Protein AF-A0A954U6T4-F1 (afdb_monomer_lite)

Sequence (95 aa):
MNGPMTPMIDVVFLLLVFFVWTASFQIIEQVLPSSLTVRRGGDPTNVDEPPPPEEDFDDVVVRIRREGNRTVWQINDAPVDSLQSVRDRLQLIAE

Foldseek 3Di:
DDDDPPVVVVVVVVVVVVCVVVVVPDPPPPPPPPPPPPPPDDDPPDPPDDPPPDPPDDDWDWDWDDDPPDIWIDTPNHTDDDPVSVVVVVVVSVD

Secondary structure (DSSP, 8-state):
------HHHHHHHHHHHHHHHHTT-------------------S--SSSPPPPPP-PPP--EEEEEETTEEEEEETTEEES-HHHHHHHHHHH--

pLDDT: mean 72.76, std 15.52, range [39.41, 91.44]

Radius of gyration: 28.05 Å; chains: 1; bounding box: 54×43×75 Å

Structure (mmCIF, N/CA/C/O backbone):
data_AF-A0A954U6T4-F1
#
_entry.id   AF-A0A954U6T4-F1
#
loop_
_atom_site.group_PDB
_atom_site.id
_atom_site.type_symbol
_atom_site.label_atom_id
_atom_site.label_alt_id
_atom_site.label_comp_id
_atom_site.label_asym_id
_atom_site.label_entity_id
_atom_site.label_seq_id
_atom_site.pdbx_PDB_ins_code
_atom_site.Cartn_x
_atom_site.Cartn_y
_atom_site.Cartn_z
_atom_site.occupancy
_atom_site.B_iso_or_equiv
_atom_site.auth_seq_id
_atom_site.auth_comp_id
_atom_site.auth_asym_id
_atom_site.auth_atom_id
_atom_site.pdbx_PDB_model_num
ATOM 1 N N . MET A 1 1 ? 36.602 -13.434 -58.032 1.00 42.19 1 MET A N 1
ATOM 2 C CA . MET A 1 1 ? 36.153 -12.139 -57.483 1.00 42.19 1 MET A CA 1
ATOM 3 C C . MET A 1 1 ? 35.511 -12.399 -56.128 1.00 42.19 1 MET A C 1
ATOM 5 O O . MET A 1 1 ? 34.453 -12.998 -56.072 1.00 42.19 1 MET A O 1
ATOM 9 N N . ASN A 1 2 ? 36.256 -12.057 -55.077 1.00 50.69 2 ASN A N 1
ATOM 10 C CA . ASN A 1 2 ? 35.841 -11.578 -53.753 1.00 50.69 2 ASN A CA 1
ATOM 11 C C . ASN A 1 2 ? 34.642 -12.246 -53.052 1.00 50.69 2 ASN A C 1
ATOM 13 O O . ASN A 1 2 ? 33.505 -11.841 -53.248 1.00 50.69 2 ASN A O 1
ATOM 17 N N . GLY A 1 3 ? 34.989 -13.193 -52.166 1.00 53.62 3 GLY A N 1
ATOM 18 C CA . GLY A 1 3 ? 34.491 -13.364 -50.793 1.00 53.62 3 GLY A CA 1
ATOM 19 C C . GLY A 1 3 ? 32.980 -13.478 -50.587 1.00 53.62 3 GLY A C 1
ATOM 20 O O . GLY A 1 3 ? 32.295 -12.468 -50.728 1.00 53.62 3 GLY A O 1
ATOM 21 N N . PRO A 1 4 ? 32.443 -14.636 -50.146 1.00 54.59 4 PRO A N 1
ATOM 22 C CA . PRO A 1 4 ? 31.076 -14.672 -49.649 1.00 54.59 4 PRO A CA 1
ATOM 23 C C . PRO A 1 4 ? 31.004 -13.762 -48.415 1.00 54.59 4 PRO A C 1
ATOM 25 O O . PRO A 1 4 ? 31.404 -14.140 -47.321 1.00 54.59 4 PRO A O 1
ATOM 28 N N . MET A 1 5 ? 30.514 -12.535 -48.600 1.00 57.84 5 MET A N 1
ATOM 29 C CA . MET A 1 5 ? 30.068 -11.636 -47.531 1.00 57.84 5 MET A CA 1
ATOM 30 C C . MET A 1 5 ? 28.635 -11.989 -47.102 1.00 57.84 5 MET A C 1
ATOM 32 O O . MET A 1 5 ? 27.815 -11.126 -46.820 1.00 57.84 5 MET A O 1
ATOM 36 N N . THR A 1 6 ? 28.310 -13.277 -47.084 1.00 54.84 6 THR A N 1
ATOM 37 C CA . THR A 1 6 ? 27.037 -13.835 -46.620 1.00 54.84 6 THR A CA 1
ATOM 38 C C . THR A 1 6 ? 27.098 -14.547 -45.261 1.00 54.84 6 THR A C 1
ATOM 40 O O . THR A 1 6 ? 26.030 -14.714 -44.691 1.00 54.84 6 THR A O 1
ATOM 43 N N . PRO A 1 7 ? 28.254 -14.919 -44.658 1.00 56.91 7 PRO A N 1
ATOM 44 C CA . PRO A 1 7 ? 28.252 -15.464 -43.299 1.00 56.91 7 PRO A CA 1
ATOM 45 C C . PRO A 1 7 ? 28.013 -14.384 -42.235 1.00 56.91 7 PRO A C 1
ATOM 47 O O . PRO A 1 7 ? 27.332 -14.635 -41.250 1.00 56.91 7 PRO A O 1
ATOM 50 N N . MET A 1 8 ? 28.554 -13.170 -42.419 1.00 61.62 8 MET A N 1
ATOM 51 C CA . MET A 1 8 ? 28.419 -12.108 -41.409 1.00 61.62 8 MET A CA 1
ATOM 52 C C . MET A 1 8 ? 27.043 -11.433 -41.410 1.00 61.62 8 MET A C 1
ATOM 54 O O . MET A 1 8 ? 26.556 -11.094 -40.338 1.00 61.62 8 MET A O 1
ATOM 58 N N . ILE A 1 9 ? 26.391 -11.265 -42.569 1.00 73.94 9 ILE A N 1
ATOM 59 C CA . ILE A 1 9 ? 25.026 -10.709 -42.624 1.00 73.94 9 ILE A CA 1
ATOM 60 C C . ILE A 1 9 ? 24.021 -11.655 -41.965 1.00 73.94 9 ILE A C 1
ATOM 62 O O . ILE A 1 9 ? 23.171 -11.196 -41.211 1.00 73.94 9 ILE A O 1
ATOM 66 N N . ASP A 1 10 ? 24.140 -12.959 -42.208 1.00 75.50 10 ASP A N 1
ATOM 67 C CA . ASP A 1 10 ? 23.183 -13.944 -41.704 1.00 75.50 10 ASP A CA 1
ATOM 68 C C . ASP A 1 10 ? 23.294 -14.102 -40.179 1.00 75.50 10 ASP A C 1
ATOM 70 O O . ASP A 1 10 ? 22.301 -14.041 -39.460 1.00 75.50 10 ASP A O 1
ATOM 74 N N . VAL A 1 11 ? 24.521 -14.153 -39.647 1.00 78.81 11 VAL A N 1
ATOM 75 C CA . VAL A 1 11 ? 24.753 -14.189 -38.194 1.00 78.81 11 VAL A CA 1
ATOM 76 C C . VAL A 1 11 ? 24.253 -12.913 -37.515 1.00 78.81 11 VAL A C 1
ATOM 78 O O . VAL A 1 11 ? 23.597 -12.998 -36.482 1.00 78.81 11 VAL A O 1
ATOM 81 N N . VAL A 1 12 ? 24.500 -11.731 -38.088 1.00 80.50 12 VAL A N 1
ATOM 82 C CA . VAL A 1 12 ? 23.988 -10.472 -37.520 1.00 80.50 12 VAL A CA 1
ATOM 83 C C . VAL A 1 12 ? 22.461 -10.412 -37.604 1.00 80.50 12 VAL A C 1
ATOM 85 O O . VAL A 1 12 ? 21.824 -9.973 -36.650 1.00 80.50 12 VAL A O 1
ATOM 88 N N . PHE A 1 13 ? 21.854 -10.902 -38.686 1.00 82.12 13 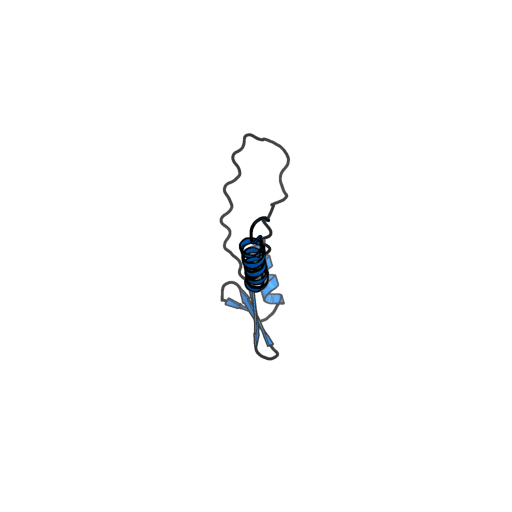PHE A N 1
ATOM 89 C CA . PHE A 1 13 ? 20.400 -10.969 -38.825 1.00 82.12 13 PHE A CA 1
ATOM 90 C C . PHE A 1 13 ? 19.767 -11.908 -37.788 1.00 82.12 13 PHE A C 1
ATOM 92 O O . PHE A 1 13 ? 18.816 -11.522 -37.107 1.00 82.12 13 PHE A O 1
ATOM 99 N N . LEU A 1 14 ? 20.343 -13.096 -37.590 1.00 85.00 14 LEU A N 1
ATOM 100 C CA . LEU A 1 14 ? 19.917 -14.038 -36.552 1.00 85.00 14 LEU A CA 1
ATOM 101 C C . LEU A 1 14 ? 20.100 -13.464 -35.142 1.00 85.00 14 LEU A C 1
ATOM 103 O O . LEU A 1 14 ? 19.219 -13.634 -34.299 1.00 85.00 14 LEU A O 1
ATOM 107 N N . LEU A 1 15 ? 21.193 -12.738 -34.890 1.00 85.88 15 LEU A N 1
ATOM 108 C CA . LEU A 1 15 ? 21.410 -12.048 -33.617 1.00 85.88 15 LEU A CA 1
ATOM 109 C C . LEU A 1 15 ? 20.368 -10.948 -33.384 1.00 85.88 15 LEU A C 1
ATOM 111 O O . LEU A 1 15 ? 19.848 -10.843 -32.277 1.00 85.88 15 LEU A O 1
ATOM 115 N N . LEU A 1 16 ? 20.007 -10.167 -34.405 1.00 86.25 16 LEU A N 1
ATOM 116 C CA . LEU A 1 16 ? 18.968 -9.138 -34.292 1.00 86.25 16 LEU A CA 1
ATOM 117 C C . LEU A 1 16 ? 17.594 -9.746 -33.988 1.00 86.25 16 LEU A C 1
ATOM 119 O O . LEU A 1 16 ? 16.899 -9.256 -33.101 1.00 86.25 16 LEU A O 1
ATOM 123 N N . VAL A 1 17 ? 17.219 -10.833 -34.666 1.00 84.69 17 VAL A N 1
ATOM 124 C CA . VAL A 1 17 ? 15.963 -11.550 -34.385 1.00 84.69 17 VAL A CA 1
ATOM 125 C C . VAL A 1 17 ? 15.970 -12.121 -32.966 1.00 84.69 17 VAL A C 1
ATOM 127 O O . VAL A 1 17 ? 14.992 -11.959 -32.236 1.00 84.69 17 VAL A O 1
ATOM 130 N N . PHE A 1 18 ? 17.082 -12.728 -32.544 1.00 82.75 18 PHE A N 1
ATOM 131 C CA . PHE A 1 18 ? 17.250 -13.239 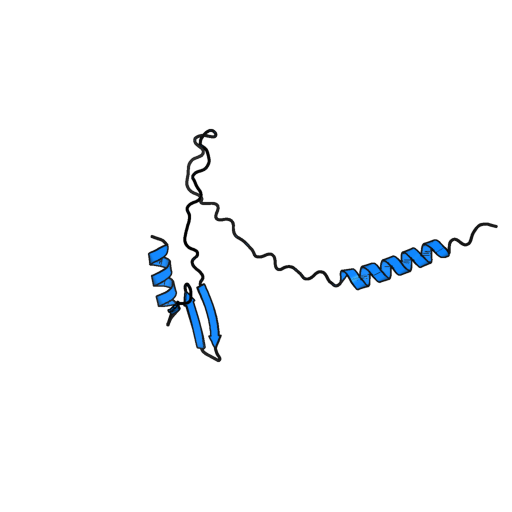-31.185 1.00 82.75 18 PHE A CA 1
ATOM 132 C C . PHE A 1 18 ? 17.110 -12.129 -30.133 1.00 82.75 18 PHE A C 1
ATOM 134 O O . PHE A 1 18 ? 16.354 -12.291 -29.177 1.00 82.75 18 PHE A O 1
ATOM 141 N N . PHE A 1 19 ? 17.772 -10.981 -30.315 1.00 80.19 19 PHE A N 1
ATOM 142 C CA . PHE A 1 19 ? 17.675 -9.849 -29.390 1.00 80.19 19 PHE A CA 1
ATOM 143 C C . PHE A 1 19 ? 16.277 -9.234 -29.357 1.00 80.19 19 PHE A C 1
ATOM 145 O O . PHE A 1 19 ? 15.773 -8.971 -28.274 1.00 80.19 19 PHE A O 1
ATOM 152 N N . VAL A 1 20 ? 15.616 -9.043 -30.500 1.00 82.44 20 VAL A N 1
ATOM 153 C CA . VAL A 1 20 ? 14.250 -8.488 -30.537 1.00 82.44 20 VAL A CA 1
ATOM 154 C C . VAL A 1 20 ? 13.254 -9.426 -29.853 1.00 82.44 20 VAL A C 1
ATOM 156 O O . VAL A 1 20 ? 12.379 -8.969 -29.119 1.00 82.44 20 VAL A O 1
ATOM 159 N N . TRP A 1 21 ? 13.399 -10.738 -30.046 1.00 81.00 21 TRP A N 1
ATOM 160 C CA . TRP A 1 21 ? 12.498 -11.717 -29.444 1.00 81.00 21 TRP A CA 1
ATOM 161 C C . TRP A 1 21 ? 12.755 -11.919 -27.940 1.00 81.00 21 TRP A C 1
ATOM 163 O O . TRP A 1 21 ? 11.805 -12.077 -27.176 1.00 81.00 21 TRP A O 1
ATOM 173 N N . THR A 1 22 ? 14.014 -11.850 -27.487 1.00 70.75 22 THR A N 1
ATOM 174 C CA . THR A 1 22 ? 14.384 -12.020 -26.064 1.00 70.75 22 THR A CA 1
ATOM 175 C C . THR A 1 22 ? 14.308 -10.732 -25.238 1.00 70.75 22 THR A C 1
ATOM 177 O O . THR A 1 22 ? 14.029 -10.801 -24.042 1.00 70.75 22 THR A O 1
ATOM 180 N N . ALA A 1 23 ? 14.461 -9.550 -25.849 1.00 67.56 23 ALA A N 1
ATOM 181 C CA . ALA A 1 23 ? 14.292 -8.257 -25.175 1.00 67.56 23 ALA A CA 1
ATOM 182 C C . ALA A 1 23 ? 12.841 -7.986 -24.744 1.00 67.56 23 ALA A C 1
ATOM 184 O O . ALA A 1 23 ? 12.599 -7.120 -23.907 1.00 67.56 23 ALA A O 1
ATOM 185 N N . SER A 1 24 ? 11.877 -8.760 -25.256 1.00 64.81 24 SER A N 1
ATOM 186 C CA . SER A 1 24 ? 10.476 -8.711 -24.824 1.00 64.81 24 SER A CA 1
ATOM 187 C C . SER A 1 24 ? 10.263 -9.160 -23.366 1.00 64.81 24 SER A C 1
ATOM 189 O O . SER A 1 24 ? 9.136 -9.073 -22.877 1.00 64.81 24 SER A O 1
ATOM 191 N N . PHE A 1 25 ? 11.301 -9.627 -22.661 1.00 60.75 25 PHE A N 1
ATOM 192 C CA . PHE A 1 25 ? 11.209 -10.077 -21.269 1.00 60.75 25 PHE A CA 1
ATOM 193 C C . PHE A 1 25 ? 12.023 -9.219 -20.302 1.00 60.75 25 PHE A C 1
ATOM 195 O O . PHE A 1 25 ? 12.801 -9.730 -19.500 1.00 60.75 25 PHE A O 1
ATOM 202 N N . GLN A 1 26 ? 11.803 -7.908 -20.324 1.00 61.00 26 GLN A N 1
ATOM 203 C CA . GLN A 1 26 ? 12.067 -7.114 -19.129 1.00 61.00 26 GLN A CA 1
ATOM 204 C C . GLN A 1 26 ? 10.785 -7.090 -18.306 1.00 61.00 26 GLN A C 1
ATOM 206 O O . GLN A 1 26 ? 9.817 -6.410 -18.649 1.00 61.00 26 GLN A O 1
ATOM 211 N N . ILE A 1 27 ? 10.762 -7.890 -17.236 1.00 60.19 27 ILE A N 1
ATOM 212 C CA . ILE A 1 27 ? 9.815 -7.677 -16.145 1.00 60.19 27 ILE A CA 1
ATOM 213 C C . ILE A 1 27 ? 10.022 -6.222 -15.740 1.00 60.19 27 ILE A C 1
ATOM 215 O O . ILE A 1 27 ? 11.127 -5.842 -15.361 1.00 60.19 27 ILE A O 1
ATOM 219 N N . ILE A 1 28 ? 8.988 -5.397 -15.893 1.00 63.25 28 ILE A N 1
ATOM 220 C CA . ILE A 1 28 ? 8.971 -4.068 -15.296 1.00 63.25 28 ILE A CA 1
ATOM 221 C C . ILE A 1 28 ? 9.021 -4.339 -13.796 1.00 63.25 28 ILE A C 1
ATOM 223 O O . ILE A 1 28 ? 7.992 -4.632 -13.182 1.00 63.25 28 ILE A O 1
ATOM 227 N N . GLU A 1 29 ? 10.226 -4.347 -13.226 1.00 63.06 29 GLU A N 1
ATOM 228 C CA . GLU A 1 29 ? 10.409 -4.255 -11.789 1.00 63.06 29 GLU A CA 1
ATOM 229 C C . GLU A 1 29 ? 9.725 -2.952 -11.424 1.00 63.06 29 GLU A C 1
ATOM 231 O O . GLU A 1 29 ? 10.165 -1.868 -11.809 1.00 63.06 29 GLU A O 1
ATOM 236 N N . GLN A 1 30 ? 8.530 -3.087 -10.850 1.00 59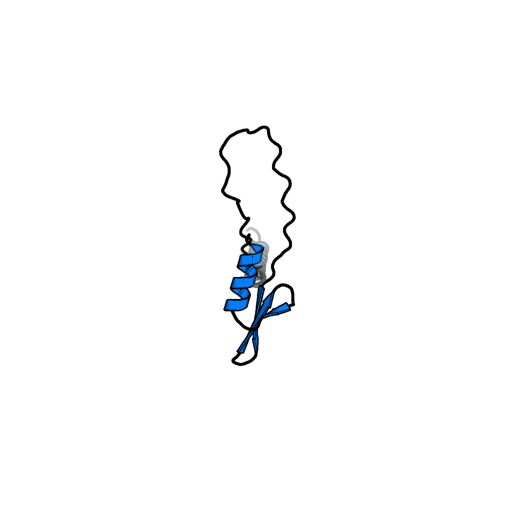.69 30 GLN A N 1
ATOM 237 C CA . GLN A 1 30 ? 7.703 -1.961 -10.474 1.00 59.69 30 GLN A CA 1
ATOM 238 C C . GLN A 1 30 ? 8.604 -1.072 -9.639 1.00 59.69 30 GLN A C 1
ATOM 240 O O . GLN A 1 30 ? 9.043 -1.490 -8.570 1.00 59.69 30 GLN A O 1
ATOM 245 N N . VAL A 1 31 ? 8.936 0.105 -10.172 1.00 59.66 31 VAL A N 1
ATOM 246 C CA . VAL A 1 31 ? 9.625 1.141 -9.420 1.00 59.66 31 VAL A CA 1
ATOM 247 C C . VAL A 1 31 ? 8.731 1.365 -8.219 1.00 59.66 31 VAL A C 1
ATOM 249 O O . VAL A 1 31 ? 7.677 1.980 -8.357 1.00 59.66 31 VAL A O 1
ATOM 252 N N . LEU A 1 32 ? 9.085 0.773 -7.079 1.00 59.06 32 LEU A N 1
ATOM 253 C CA . LEU A 1 32 ? 8.462 1.087 -5.811 1.00 59.06 32 LEU A CA 1
ATOM 254 C C . LEU A 1 32 ? 8.746 2.575 -5.648 1.00 59.06 32 LEU A C 1
ATOM 256 O O . LEU A 1 32 ? 9.920 2.936 -5.524 1.00 59.06 32 LEU A O 1
ATOM 260 N N . PRO A 1 33 ? 7.740 3.462 -5.742 1.00 51.75 33 PRO A N 1
ATOM 261 C CA . PRO A 1 33 ? 7.973 4.877 -5.557 1.00 51.75 33 PRO A CA 1
ATOM 262 C C . PRO A 1 33 ? 8.241 5.060 -4.063 1.00 51.75 33 PRO A C 1
ATOM 264 O O . PRO A 1 33 ? 7.328 5.304 -3.280 1.00 51.75 33 PRO A O 1
ATOM 267 N N . SER A 1 34 ? 9.486 4.863 -3.637 1.00 54.66 34 SER A N 1
ATOM 268 C CA . SER A 1 34 ? 9.922 5.234 -2.302 1.00 54.66 34 SER A CA 1
ATOM 269 C C . SER A 1 34 ? 10.094 6.747 -2.314 1.00 54.66 34 SER A C 1
ATOM 271 O O . SER A 1 34 ? 11.082 7.273 -2.833 1.00 54.66 34 SER A O 1
ATOM 273 N N . SER A 1 35 ? 9.109 7.470 -1.792 1.00 58.38 35 SER A N 1
ATOM 274 C CA . SER A 1 35 ? 9.305 8.866 -1.423 1.00 58.38 35 SER A CA 1
ATOM 275 C C . SER A 1 35 ? 10.292 8.899 -0.258 1.00 58.38 35 SER A C 1
ATOM 277 O O . SER A 1 35 ? 9.915 8.584 0.867 1.00 58.38 35 SER A O 1
ATOM 279 N N . LEU A 1 36 ? 11.555 9.252 -0.519 1.00 56.59 36 LEU A N 1
ATOM 280 C CA . LEU A 1 36 ? 12.469 9.646 0.550 1.00 56.59 36 LEU A CA 1
ATOM 281 C C . LEU A 1 36 ? 11.857 10.870 1.234 1.00 56.59 36 LEU A C 1
ATOM 283 O O . LEU A 1 36 ? 11.675 11.914 0.599 1.00 56.59 36 LEU A O 1
ATOM 287 N N . THR A 1 37 ? 11.497 10.729 2.508 1.00 53.53 37 THR A N 1
ATOM 288 C CA . THR A 1 37 ? 11.034 11.836 3.342 1.00 53.53 37 THR A CA 1
ATOM 289 C C . THR A 1 37 ? 12.176 12.833 3.486 1.00 53.53 37 THR A C 1
ATOM 291 O O . THR A 1 37 ? 13.009 12.727 4.378 1.00 53.53 37 THR A O 1
ATOM 294 N N . VAL A 1 38 ? 12.231 13.835 2.610 1.00 52.81 38 VAL A N 1
ATOM 295 C CA . VAL A 1 38 ? 13.026 15.031 2.883 1.00 52.81 38 VAL A CA 1
ATOM 296 C C . VAL A 1 38 ? 12.237 15.821 3.918 1.00 52.81 38 VAL A C 1
ATOM 298 O O . VAL A 1 38 ? 11.319 16.571 3.574 1.00 52.81 38 VAL A O 1
ATOM 301 N N . ARG A 1 39 ? 12.556 15.604 5.197 1.00 46.28 39 ARG A N 1
ATOM 302 C CA . ARG A 1 39 ? 12.057 16.405 6.319 1.00 46.28 39 ARG A CA 1
ATOM 303 C C . ARG A 1 39 ? 12.446 17.862 6.051 1.00 46.28 39 ARG A C 1
ATOM 305 O O . ARG A 1 39 ? 13.572 18.281 6.292 1.00 46.28 39 ARG A O 1
ATOM 312 N N . ARG A 1 40 ? 11.535 18.641 5.467 1.00 55.62 40 ARG A N 1
ATOM 313 C CA . ARG A 1 40 ? 11.720 20.081 5.280 1.00 55.62 40 ARG A CA 1
ATOM 314 C C . ARG A 1 40 ? 11.420 20.758 6.611 1.00 55.62 40 ARG A C 1
ATOM 316 O O . ARG A 1 40 ? 10.261 20.994 6.934 1.00 55.62 40 ARG A O 1
ATOM 323 N N . GLY A 1 41 ? 12.472 21.094 7.344 1.00 47.50 41 GLY A N 1
ATOM 324 C CA . GLY A 1 41 ? 12.383 21.953 8.518 1.00 47.50 41 GLY A CA 1
ATOM 325 C C . GLY A 1 41 ? 13.747 22.155 9.162 1.00 47.50 41 GLY A C 1
ATOM 326 O O . GLY A 1 41 ? 14.128 21.371 10.017 1.00 47.50 41 GLY A O 1
ATOM 327 N N . GLY A 1 42 ? 14.470 23.196 8.748 1.00 43.25 42 GLY A N 1
ATOM 328 C CA . GLY A 1 42 ? 15.722 23.608 9.383 1.00 43.25 42 GLY A CA 1
ATOM 329 C C . GLY A 1 42 ? 16.596 24.435 8.445 1.00 43.25 42 GLY A C 1
ATOM 330 O O . GLY A 1 42 ? 17.075 23.927 7.443 1.00 43.25 42 GLY A O 1
ATOM 331 N N . ASP A 1 43 ? 16.696 25.720 8.762 1.00 39.41 43 ASP A N 1
ATOM 332 C CA . ASP A 1 43 ? 17.623 26.768 8.312 1.00 39.41 43 ASP A CA 1
ATOM 333 C C . ASP A 1 43 ? 18.945 26.300 7.638 1.00 39.41 43 ASP A C 1
ATOM 335 O O . ASP A 1 43 ? 19.551 25.336 8.104 1.00 39.41 43 ASP A O 1
ATOM 339 N N . PRO A 1 44 ? 19.476 26.978 6.593 1.00 46.28 44 PRO A N 1
ATOM 340 C CA . PRO A 1 44 ? 20.832 26.736 6.105 1.00 46.28 44 PRO A CA 1
ATOM 341 C C . PRO A 1 44 ? 21.844 27.357 7.078 1.00 46.28 44 PRO A C 1
ATOM 343 O O . PRO A 1 44 ? 22.507 28.347 6.766 1.00 46.28 44 PRO A O 1
ATOM 346 N N . THR A 1 45 ? 21.957 26.800 8.277 1.00 50.25 45 THR A N 1
ATOM 347 C CA . THR A 1 45 ? 23.000 27.174 9.225 1.00 50.25 45 THR A CA 1
ATOM 348 C C . THR A 1 45 ? 23.805 25.939 9.607 1.00 50.25 45 THR A C 1
ATOM 350 O O . THR A 1 45 ? 23.299 24.981 10.171 1.00 50.25 45 THR A O 1
ATOM 353 N N . ASN A 1 46 ? 25.099 26.027 9.292 1.00 49.69 46 ASN A N 1
ATOM 354 C CA . ASN A 1 46 ? 26.189 25.116 9.637 1.00 49.69 46 ASN A CA 1
ATOM 355 C C . ASN A 1 46 ? 26.381 23.861 8.764 1.00 49.69 46 ASN A C 1
ATOM 357 O O . ASN A 1 46 ? 25.633 22.896 8.816 1.00 49.69 46 ASN A O 1
ATOM 361 N N . VAL A 1 47 ? 27.463 23.881 7.980 1.00 56.91 47 VAL A N 1
ATOM 362 C CA . VAL A 1 47 ? 27.926 22.783 7.110 1.00 56.91 47 VAL A CA 1
ATOM 363 C C . VAL A 1 47 ? 28.875 21.823 7.862 1.00 56.91 47 VAL A C 1
ATOM 365 O O . VAL A 1 47 ? 29.404 20.901 7.253 1.00 56.91 47 VAL A O 1
ATOM 368 N N . ASP A 1 48 ? 29.096 22.042 9.166 1.00 57.94 48 ASP A N 1
ATOM 369 C CA . ASP A 1 48 ? 30.041 21.293 10.018 1.00 57.94 48 ASP A CA 1
ATOM 370 C C . ASP A 1 48 ? 29.367 20.401 11.084 1.00 57.94 48 ASP A C 1
ATOM 372 O O . ASP A 1 48 ? 30.055 19.722 11.846 1.00 57.94 48 ASP A O 1
ATOM 376 N N . GLU A 1 49 ? 28.033 20.363 11.157 1.00 54.41 49 GLU A N 1
ATOM 377 C CA . GLU A 1 49 ? 27.329 19.444 12.059 1.00 54.41 49 GLU A CA 1
ATOM 378 C C . GLU A 1 49 ? 27.156 18.085 11.351 1.00 54.41 49 GLU A C 1
ATOM 380 O O . GLU A 1 49 ? 26.620 18.048 10.235 1.00 54.41 49 GLU A O 1
ATOM 385 N N . PRO A 1 50 ? 27.596 16.953 11.939 1.00 64.31 50 PRO A N 1
ATOM 386 C CA . PRO A 1 50 ? 27.230 15.647 11.410 1.00 64.31 50 PRO A CA 1
ATOM 387 C C . PRO A 1 50 ? 25.697 15.539 11.362 1.00 64.31 50 PRO A C 1
ATOM 389 O O . PRO A 1 50 ? 25.025 16.061 12.257 1.00 64.31 50 PRO A O 1
ATOM 392 N N . PRO A 1 51 ? 25.129 14.899 10.322 1.00 63.03 51 PRO A N 1
ATOM 393 C CA . PRO A 1 51 ? 23.685 14.794 10.188 1.00 63.03 51 PRO A CA 1
ATOM 394 C C . 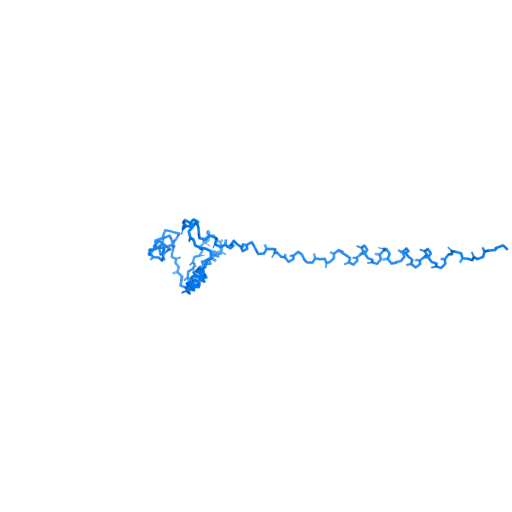PRO A 1 51 ? 23.093 14.191 11.470 1.00 63.03 51 PRO A C 1
ATOM 396 O O . PRO A 1 51 ? 23.714 13.290 12.050 1.00 63.03 51 PRO A O 1
ATOM 399 N N . PRO A 1 52 ? 21.923 14.679 11.927 1.00 70.12 52 PRO A N 1
ATOM 400 C CA . PRO A 1 52 ? 21.246 14.100 13.076 1.00 70.12 52 PRO A CA 1
ATOM 401 C C . PRO A 1 52 ? 21.128 12.581 12.901 1.00 70.12 52 PRO A C 1
ATOM 403 O O . PRO A 1 52 ? 20.921 12.132 11.768 1.00 70.12 52 PRO A O 1
ATOM 406 N N . PRO A 1 53 ? 21.257 11.789 13.981 1.00 72.69 53 PRO A N 1
ATOM 407 C CA . PRO A 1 53 ? 20.989 10.361 13.900 1.00 72.69 53 PRO A CA 1
ATOM 408 C C . PRO A 1 53 ? 19.592 10.160 13.311 1.00 72.69 53 PRO A C 1
ATOM 410 O O . PRO A 1 53 ? 18.647 10.843 13.711 1.00 72.69 53 PRO A O 1
ATOM 413 N N . GLU A 1 54 ? 19.486 9.268 12.327 1.00 68.88 54 GLU A N 1
ATOM 414 C CA . GLU A 1 54 ? 18.204 8.912 11.727 1.00 68.88 54 GLU A CA 1
ATOM 415 C C . GLU A 1 54 ? 17.267 8.443 12.850 1.00 68.88 54 GLU A C 1
ATOM 417 O O . GLU A 1 54 ? 17.615 7.562 13.636 1.00 68.88 54 GLU A O 1
ATOM 422 N N . GLU A 1 55 ? 16.121 9.110 12.991 1.00 69.00 55 GLU A N 1
ATOM 423 C CA . GLU A 1 55 ? 15.111 8.749 13.984 1.00 69.00 55 GLU A CA 1
ATOM 424 C C . GLU A 1 55 ? 14.573 7.349 13.634 1.00 69.00 55 GLU A C 1
ATOM 426 O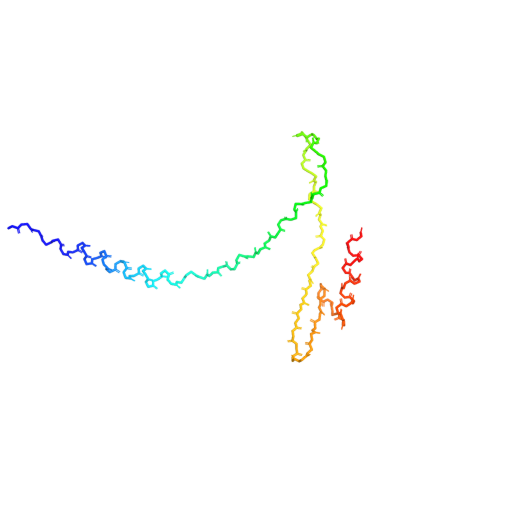 O . GLU A 1 55 ? 14.052 7.136 12.538 1.00 69.00 55 GLU A O 1
ATOM 431 N N . ASP A 1 56 ? 14.733 6.396 14.558 1.00 66.19 56 ASP A N 1
ATOM 432 C CA . ASP A 1 56 ? 14.234 5.021 14.435 1.00 66.19 56 ASP A CA 1
ATOM 433 C C . ASP A 1 56 ? 12.723 5.022 14.694 1.00 66.19 56 ASP A C 1
ATOM 435 O O . ASP A 1 56 ? 12.255 4.882 15.827 1.00 66.19 56 ASP A O 1
ATOM 439 N N . PHE A 1 57 ? 11.956 5.323 13.649 1.00 71.81 57 PHE A N 1
ATOM 440 C CA . PHE A 1 57 ? 10.503 5.269 13.695 1.00 71.81 57 PHE A CA 1
ATOM 441 C C . PHE A 1 57 ? 10.019 3.849 13.431 1.00 71.81 57 PHE A C 1
ATOM 443 O O . PHE A 1 57 ? 10.403 3.227 12.443 1.00 71.81 57 PHE A O 1
ATOM 450 N N . ASP A 1 58 ? 9.089 3.382 14.264 1.00 77.62 58 ASP A N 1
ATOM 451 C CA . ASP A 1 58 ? 8.356 2.156 13.977 1.00 77.62 58 ASP A CA 1
ATOM 452 C C . ASP A 1 58 ? 7.552 2.311 12.677 1.00 77.62 58 ASP A C 1
ATOM 454 O O . ASP A 1 58 ? 6.752 3.241 12.513 1.00 77.62 58 ASP A O 1
ATOM 458 N N . ASP A 1 59 ? 7.717 1.356 11.764 1.00 81.50 59 ASP A N 1
ATOM 459 C CA . ASP A 1 59 ? 6.952 1.319 10.525 1.00 81.50 59 ASP A CA 1
ATOM 460 C C . ASP A 1 59 ? 5.447 1.169 10.807 1.00 81.50 59 ASP A C 1
ATOM 462 O O . ASP A 1 59 ? 4.979 0.253 11.495 1.00 81.50 59 ASP A O 1
ATOM 466 N N . VAL A 1 60 ? 4.651 2.049 10.197 1.00 85.31 60 VAL A N 1
ATOM 467 C CA . VAL A 1 60 ? 3.188 1.968 10.234 1.00 85.31 60 VAL A CA 1
ATOM 468 C C . VAL A 1 60 ? 2.672 1.410 8.912 1.00 85.31 60 VAL A C 1
ATOM 470 O O . VAL A 1 60 ? 2.535 2.120 7.914 1.00 85.31 60 VAL A O 1
ATOM 473 N N . VAL A 1 61 ? 2.338 0.120 8.900 1.00 88.50 61 VAL A N 1
ATOM 474 C CA . VAL A 1 61 ? 1.851 -0.588 7.711 1.00 88.50 61 VAL A CA 1
ATOM 475 C C . VAL A 1 61 ? 0.328 -0.642 7.710 1.00 88.50 61 VAL A C 1
ATOM 477 O O . VAL A 1 61 ? -0.292 -1.383 8.477 1.00 88.50 61 VAL A O 1
ATOM 480 N N . VAL A 1 62 ? -0.288 0.090 6.781 1.00 90.19 62 VAL A N 1
ATOM 481 C CA . VAL A 1 62 ? -1.736 0.046 6.537 1.00 90.19 62 VAL A CA 1
ATOM 482 C C . VAL A 1 62 ? -2.037 -0.921 5.391 1.00 90.19 62 VAL A C 1
ATOM 484 O O . VAL A 1 62 ? -1.653 -0.685 4.246 1.00 90.19 62 VAL A O 1
ATOM 487 N N . ARG A 1 63 ? -2.758 -2.010 5.675 1.00 91.00 63 ARG A N 1
ATOM 488 C CA . ARG A 1 63 ? -3.214 -2.974 4.661 1.00 91.00 63 ARG A CA 1
ATOM 489 C C . ARG A 1 63 ? -4.704 -2.798 4.396 1.00 91.00 63 ARG A C 1
ATOM 491 O O . ARG A 1 63 ? -5.516 -2.765 5.320 1.00 91.00 63 ARG A O 1
ATOM 498 N N . ILE A 1 64 ? -5.064 -2.753 3.117 1.00 91.12 64 ILE A N 1
ATOM 499 C CA . ILE A 1 64 ? -6.449 -2.649 2.655 1.00 91.12 64 ILE A CA 1
ATOM 500 C C . ILE A 1 64 ? -6.735 -3.861 1.778 1.00 91.12 64 ILE A C 1
ATOM 502 O O . ILE A 1 64 ? -6.061 -4.078 0.770 1.00 91.12 64 ILE A O 1
ATOM 506 N N . ARG A 1 65 ? -7.734 -4.657 2.155 1.00 89.69 65 ARG A N 1
ATOM 507 C CA . ARG A 1 65 ? -8.198 -5.801 1.362 1.00 89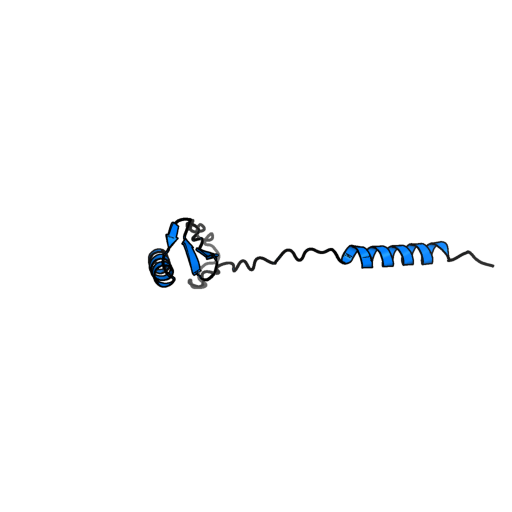.69 65 ARG A CA 1
ATOM 508 C C . ARG A 1 65 ? -9.672 -5.654 1.031 1.00 89.69 65 ARG A C 1
ATOM 510 O O . ARG A 1 65 ? -10.437 -5.048 1.777 1.00 89.69 65 ARG A O 1
ATOM 517 N N . ARG A 1 66 ? -10.078 -6.229 -0.097 1.00 86.44 66 ARG A N 1
ATOM 518 C CA . ARG A 1 66 ? -11.485 -6.357 -0.473 1.00 86.44 66 ARG A CA 1
ATOM 519 C C . ARG A 1 66 ? -11.893 -7.817 -0.342 1.00 86.44 66 ARG A C 1
ATOM 521 O O . ARG A 1 66 ? -11.371 -8.665 -1.056 1.00 86.44 66 ARG A O 1
ATOM 528 N N . GLU A 1 67 ? -12.832 -8.085 0.553 1.00 89.31 67 GLU A N 1
ATOM 529 C CA . GLU A 1 67 ? -13.423 -9.405 0.768 1.00 89.31 67 GLU A CA 1
ATOM 530 C C . GLU A 1 67 ? -14.882 -9.350 0.299 1.00 89.31 67 GLU A C 1
ATOM 532 O O . GLU A 1 67 ? -15.766 -8.801 0.963 1.00 89.31 67 GLU A O 1
ATOM 537 N N . GLY A 1 68 ? -15.126 -9.834 -0.922 1.00 88.19 68 GLY A N 1
ATOM 538 C CA . GLY A 1 68 ? -16.419 -9.689 -1.595 1.00 88.19 68 GLY A CA 1
ATOM 539 C C . GLY A 1 68 ? -16.800 -8.216 -1.786 1.00 88.19 68 GLY A C 1
ATOM 540 O O . GLY A 1 68 ? -16.105 -7.475 -2.480 1.00 88.19 68 GLY A O 1
ATOM 541 N N . ASN A 1 69 ? -17.898 -7.789 -1.151 1.00 87.88 69 ASN A N 1
ATOM 542 C CA . ASN A 1 69 ? -18.379 -6.401 -1.185 1.00 87.88 69 ASN A CA 1
ATOM 543 C C . ASN A 1 69 ? -17.951 -5.566 0.041 1.00 87.88 69 ASN A C 1
ATOM 545 O O . ASN A 1 69 ? -18.455 -4.462 0.243 1.00 87.88 69 ASN A O 1
ATOM 549 N N . ARG A 1 70 ? -17.065 -6.090 0.898 1.00 86.50 70 ARG A N 1
ATOM 550 C CA . ARG A 1 70 ? -16.601 -5.401 2.110 1.00 86.50 70 ARG A CA 1
ATOM 551 C C . ARG A 1 70 ? -15.131 -5.023 1.976 1.00 86.50 70 ARG A C 1
ATOM 553 O O . ARG A 1 70 ? -14.310 -5.820 1.528 1.00 86.50 70 ARG A O 1
ATOM 560 N N . THR A 1 71 ? -14.801 -3.802 2.383 1.00 88.75 71 THR A N 1
ATOM 561 C CA . THR A 1 71 ? -13.411 -3.368 2.549 1.00 88.75 71 THR A CA 1
ATOM 562 C C . THR A 1 71 ? -12.975 -3.679 3.974 1.00 88.75 71 THR A C 1
ATOM 564 O O . THR A 1 71 ? -13.639 -3.262 4.921 1.00 88.75 71 THR A O 1
ATOM 567 N N . VAL A 1 72 ? -11.875 -4.410 4.107 1.00 90.56 72 VAL A N 1
ATOM 568 C CA . VAL A 1 72 ? -11.249 -4.781 5.376 1.00 90.56 72 VAL A CA 1
ATOM 569 C C . VAL A 1 72 ? -9.970 -3.973 5.533 1.00 90.56 72 VAL A C 1
ATOM 571 O O . VAL A 1 72 ? -9.159 -3.895 4.605 1.00 90.56 72 VAL A O 1
ATOM 574 N N . TRP A 1 73 ? -9.796 -3.383 6.711 1.00 90.75 73 TRP A N 1
ATOM 575 C CA . TRP A 1 73 ? -8.657 -2.539 7.048 1.00 90.75 73 TRP A CA 1
ATOM 576 C C . TRP A 1 73 ? -7.817 -3.224 8.118 1.00 90.75 73 TRP A C 1
ATOM 578 O O . TRP A 1 73 ? -8.355 -3.861 9.026 1.00 90.75 73 TRP A O 1
ATOM 588 N N . GLN A 1 74 ? -6.500 -3.089 8.021 1.00 91.44 74 GLN A N 1
ATOM 589 C CA . GLN A 1 74 ? -5.570 -3.519 9.057 1.00 91.44 74 GLN A CA 1
ATOM 590 C C . GLN A 1 74 ? -4.443 -2.500 9.213 1.00 91.44 74 GLN A C 1
ATOM 592 O O . GLN A 1 74 ? -3.977 -1.947 8.217 1.00 91.44 74 GLN A O 1
ATOM 597 N N . ILE A 1 75 ? -3.991 -2.288 10.446 1.00 90.38 75 ILE A N 1
ATOM 598 C CA . ILE A 1 75 ? -2.794 -1.503 10.774 1.00 90.38 75 ILE A CA 1
ATOM 599 C C . ILE A 1 75 ? -1.895 -2.388 11.625 1.00 90.38 75 ILE A C 1
ATOM 601 O O . ILE A 1 75 ? -2.355 -2.855 12.666 1.00 90.38 75 ILE A O 1
ATOM 605 N N . ASN A 1 76 ? -0.650 -2.617 11.201 1.00 89.12 76 ASN A N 1
ATOM 606 C CA . ASN A 1 76 ? 0.319 -3.458 11.922 1.00 89.12 76 ASN A CA 1
ATOM 607 C C . ASN A 1 76 ? -0.311 -4.792 12.376 1.00 89.12 76 ASN A C 1
ATOM 609 O O . ASN A 1 76 ? -0.271 -5.166 13.543 1.00 89.12 76 ASN A O 1
ATOM 613 N N . ASP A 1 77 ? -1.006 -5.440 11.434 1.00 85.69 77 ASP A N 1
ATOM 614 C CA . ASP A 1 77 ? -1.755 -6.698 11.579 1.00 85.69 77 ASP A CA 1
ATOM 615 C C . ASP A 1 77 ? -2.993 -6.671 12.499 1.00 85.69 77 ASP A C 1
ATOM 617 O O . ASP A 1 77 ? -3.765 -7.634 12.523 1.00 85.69 77 ASP A O 1
ATOM 621 N N . ALA A 1 78 ? -3.281 -5.546 13.160 1.00 88.81 78 ALA A N 1
ATOM 622 C CA . ALA A 1 78 ? -4.515 -5.354 13.912 1.00 88.81 78 ALA A CA 1
ATOM 623 C C . ALA A 1 78 ? -5.680 -4.992 12.969 1.00 88.81 78 ALA A C 1
ATOM 625 O O . ALA A 1 78 ? -5.568 -4.022 12.212 1.00 88.81 78 ALA A O 1
ATOM 626 N N . PRO A 1 79 ? -6.809 -5.728 12.997 1.00 89.50 79 PRO A N 1
ATOM 627 C CA . PRO A 1 79 ? -7.991 -5.376 12.221 1.00 89.50 79 PRO A CA 1
ATOM 628 C C . PRO A 1 79 ? -8.595 -4.062 12.710 1.00 89.50 79 PRO A C 1
ATOM 630 O O . PRO A 1 79 ? -8.625 -3.776 13.907 1.00 89.50 79 PRO A O 1
ATOM 633 N N . VAL A 1 80 ? -9.083 -3.272 11.759 1.00 91.38 80 VAL A N 1
ATOM 634 C CA . VAL A 1 80 ? -9.746 -1.999 12.019 1.00 91.38 80 VAL A CA 1
ATOM 635 C C . VAL A 1 80 ? -11.079 -1.974 11.277 1.00 91.38 80 VAL A C 1
ATOM 637 O O . VAL A 1 80 ? -11.164 -2.296 10.091 1.00 91.38 80 VAL A O 1
ATOM 640 N N . ASP A 1 81 ? -12.134 -1.589 11.987 1.00 85.12 81 ASP A N 1
ATOM 641 C CA . ASP A 1 81 ? -13.508 -1.748 11.504 1.00 85.12 81 ASP A CA 1
ATOM 642 C C . ASP A 1 81 ? -13.923 -0.687 10.478 1.00 85.12 81 ASP A C 1
ATOM 644 O O . ASP A 1 81 ? -14.881 -0.876 9.725 1.00 85.12 81 ASP A O 1
ATOM 648 N N . SER A 1 82 ? -13.219 0.447 10.431 1.00 87.56 82 SER A N 1
ATOM 649 C CA . SER A 1 82 ? -13.583 1.566 9.566 1.00 87.56 82 SER A CA 1
ATOM 650 C C . SER A 1 82 ? -12.390 2.424 9.156 1.00 87.56 82 SER A C 1
ATOM 652 O O . SER A 1 82 ? -11.383 2.509 9.857 1.00 87.56 82 SER A O 1
ATOM 654 N N . LEU A 1 83 ? -12.547 3.146 8.042 1.00 87.25 83 LEU A N 1
ATOM 655 C CA . LEU A 1 83 ? -11.589 4.167 7.615 1.00 87.25 83 LEU A CA 1
ATOM 656 C C . LEU A 1 83 ? -11.415 5.276 8.666 1.00 87.25 83 LEU A C 1
ATOM 658 O O . LEU A 1 83 ? -10.326 5.830 8.785 1.00 87.25 83 LEU A O 1
ATOM 662 N N . GLN A 1 84 ? -12.465 5.603 9.428 1.00 91.00 84 GLN A N 1
ATOM 663 C CA . GLN A 1 84 ? -12.378 6.626 10.470 1.00 91.00 84 GLN A CA 1
ATOM 664 C C . GLN A 1 84 ? -11.432 6.180 11.585 1.00 91.00 84 GLN A C 1
ATOM 666 O O . GLN A 1 84 ? -10.490 6.889 11.906 1.00 91.00 84 GLN A O 1
ATOM 671 N N . SER A 1 85 ? -11.592 4.947 12.059 1.00 88.19 85 SER A N 1
ATOM 672 C CA . SER A 1 85 ? -10.717 4.363 13.076 1.00 88.19 85 SER A CA 1
ATOM 673 C C . SER A 1 85 ? -9.265 4.224 12.598 1.00 88.19 85 SER A C 1
ATOM 675 O O . SER A 1 85 ? -8.344 4.316 13.406 1.00 88.19 85 SER A O 1
ATOM 677 N N . VAL A 1 86 ? -9.038 4.035 11.289 1.00 90.38 86 VAL A N 1
ATOM 678 C CA . VAL A 1 86 ? -7.684 4.075 10.712 1.00 90.38 86 VAL A CA 1
ATOM 679 C C . VAL A 1 86 ? -7.083 5.474 10.837 1.00 90.38 86 VAL A C 1
ATOM 681 O O . VAL A 1 86 ? -5.942 5.609 11.268 1.00 90.38 86 VAL A O 1
ATOM 684 N N . ARG A 1 87 ? -7.849 6.514 10.490 1.00 90.19 87 ARG A N 1
ATOM 685 C CA . ARG A 1 87 ? -7.398 7.911 10.574 1.00 90.19 87 ARG A CA 1
ATOM 686 C C . ARG A 1 87 ? -7.087 8.332 11.999 1.00 90.19 87 ARG A C 1
ATOM 688 O O . ARG A 1 87 ? -6.013 8.876 12.225 1.00 90.19 87 ARG A O 1
ATOM 695 N N . ASP A 1 88 ? -7.983 8.033 12.934 1.00 90.94 88 ASP A N 1
ATOM 696 C CA . ASP A 1 88 ? -7.810 8.394 14.343 1.00 90.94 88 ASP A CA 1
ATOM 697 C C . ASP A 1 88 ? -6.512 7.784 14.903 1.00 90.94 88 ASP A C 1
ATOM 699 O O . ASP A 1 88 ? -5.762 8.431 15.631 1.00 90.94 88 ASP A O 1
ATOM 703 N N . ARG A 1 89 ? -6.195 6.547 14.497 1.00 86.81 89 ARG A N 1
ATOM 704 C CA . ARG A 1 89 ? -4.979 5.854 14.930 1.00 86.81 89 ARG A CA 1
ATOM 705 C C . ARG A 1 89 ? -3.707 6.402 14.289 1.00 86.81 89 ARG A C 1
ATOM 707 O O . ARG A 1 89 ? -2.698 6.496 14.973 1.00 86.81 89 ARG A O 1
ATOM 714 N N . LEU A 1 90 ? -3.747 6.774 13.009 1.00 89.12 90 LEU A N 1
ATOM 715 C CA . LEU A 1 90 ? -2.614 7.432 12.350 1.00 89.12 90 LEU A CA 1
ATOM 716 C C . LEU A 1 90 ? -2.354 8.829 12.921 1.00 89.12 90 LEU A C 1
ATOM 718 O O . LEU A 1 90 ? -1.203 9.232 13.023 1.00 89.12 90 LEU A O 1
ATOM 722 N N . GLN A 1 91 ? -3.406 9.545 13.321 1.00 88.81 91 GLN A N 1
ATOM 723 C CA . GLN A 1 91 ? -3.273 10.860 13.940 1.00 88.81 91 GLN A CA 1
ATOM 724 C C . GLN A 1 91 ? -2.575 10.781 15.301 1.00 88.81 91 GLN A C 1
ATOM 726 O O . GLN A 1 91 ? -1.727 11.615 15.578 1.00 88.81 91 GLN A O 1
ATOM 731 N N . LEU A 1 92 ? -2.866 9.749 16.099 1.00 85.56 92 LEU A N 1
ATOM 732 C CA . LEU A 1 92 ? -2.189 9.511 17.377 1.00 85.56 92 LEU A CA 1
ATOM 733 C C . LEU A 1 92 ? -0.695 9.183 17.222 1.00 85.56 92 LEU A C 1
ATOM 735 O O . LEU A 1 92 ? 0.075 9.448 18.131 1.00 85.56 92 LEU A O 1
ATOM 739 N N . ILE A 1 93 ? -0.289 8.588 16.097 1.00 83.00 93 ILE A N 1
ATOM 740 C CA . ILE A 1 93 ? 1.120 8.249 15.820 1.00 83.00 93 ILE A CA 1
ATOM 741 C C . ILE A 1 93 ? 1.885 9.450 15.235 1.00 83.00 93 ILE A C 1
ATOM 743 O O . ILE A 1 93 ? 3.108 9.489 15.286 1.00 83.00 93 ILE A O 1
ATOM 747 N N . ALA A 1 94 ? 1.173 10.413 14.646 1.00 76.19 94 ALA A N 1
ATOM 748 C CA . ALA A 1 94 ? 1.764 11.603 14.039 1.00 76.19 94 ALA A CA 1
ATOM 749 C C . ALA A 1 94 ? 2.023 12.751 15.038 1.00 76.19 94 ALA A C 1
ATOM 751 O O . ALA A 1 94 ? 2.582 13.771 14.627 1.00 76.19 94 ALA A O 1
ATOM 752 N N . GLU A 1 95 ? 1.586 12.606 16.295 1.00 59.97 95 GLU A N 1
ATOM 753 C CA . GLU A 1 95 ? 1.928 13.485 17.430 1.00 59.97 95 GLU A CA 1
ATOM 754 C C . GLU A 1 95 ? 3.250 13.063 18.082 1.00 59.97 95 GLU A C 1
ATOM 756 O O . GLU A 1 95 ? 4.039 13.979 18.411 1.00 59.97 95 GLU A O 1
#